Protein AF-T1PQR2-F1 (afdb_monomer)

Nearest PDB structures (foldseek):
  5lg4-assembly1_A  TM=5.960E-01  e=2.229E-02  Saccharomyces cerevisiae S288C
  5m4y-assembly1_A  TM=4.669E-01  e=4.339E-03  Saccharomyces cerevisiae S288C
  5m4y-assembly2_C  TM=4.817E-01  e=9.834E-03  Saccharomyces cerevisiae S288C
  1fio-assembly1_A  TM=4.722E-01  e=1.726E-02  Saccharomyces cerevisiae
  5m4y-assembly3_E  TM=4.826E-01  e=3.029E-02  Saccharomyces cerevisiae S288C

Organism: Musca domestica (NCBI:txid7370)

InterPro domains:
  IPR010989 SNARE [SSF47661] (7-175)

Foldseek 3Di:
DVVVVVVCVLCVLLVVLVVLLVLLLVLLVVLVVCLPPVNVLPSPVSNVVSLVSNVVSLVVSVVSLVVLVVVQDDPPDPDPSNVSSVVSSVVSVVSSVVSVVSSVVSVVVSVVSLLVVLCVLCVVLVVNDDSVNSVVCVVVVVSSVSVVVSVVVVVVVVVVVVVVVVVVVVVVVVD

Sequence (175 aa):
MQQNTHVDDILNPYGEIRTLLAQLAANLETMMRMVQPTAIKNADNEMEELRKQNIRLGNILMTKFQEFRANLPPENDYSLESRMKRTLFYGLHQNYIDIWRKNEQFLHNYETKLKQHLQLQSKIINCNATEEEIEELISNKTTSLFVGNILEETEKERKKLRDLIDRFSELKKLE

Secondary structure (DSSP, 8-state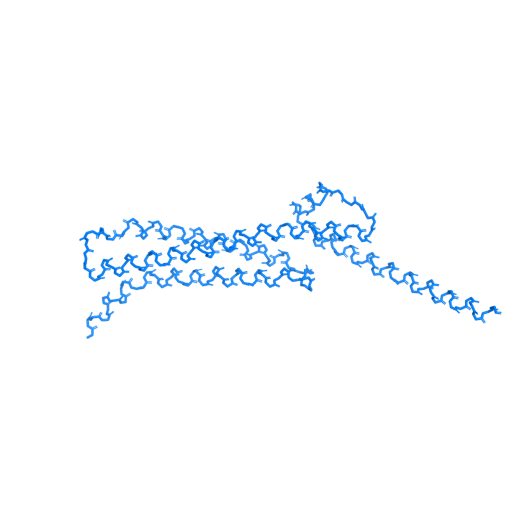):
-HHHHHHHHHHHHHHHHHHHHHHHHHHHHHHHHHTSTTSTTSHHHHHHHHHHHHHHHHHHHHHHHHHHHHTPPPTT---HHHHHHHHHHHHHHHHHHHHHHHHHHHHHHHHHHHHHHHHHHHHHTT----HHHHHHHHHTT-HHHHHHHHHHHHHHHHHHHHHHHHHHHHHHHH-

Structure (mmCIF, N/CA/C/O backbone):
data_AF-T1PQR2-F1
#
_entry.id   AF-T1PQR2-F1
#
loop_
_atom_site.group_PDB
_atom_site.id
_atom_site.type_symbol
_atom_site.label_atom_id
_atom_site.label_alt_id
_atom_site.label_comp_id
_atom_site.label_asym_id
_atom_site.label_entity_id
_atom_site.label_seq_id
_atom_site.pdbx_PDB_ins_code
_atom_site.Cartn_x
_atom_site.Cartn_y
_atom_site.Cartn_z
_atom_site.occupancy
_atom_site.B_iso_or_equiv
_atom_site.auth_seq_id
_atom_site.auth_comp_id
_atom_site.auth_asym_id
_atom_site.auth_atom_id
_atom_site.pdbx_PDB_model_num
ATOM 1 N N . MET A 1 1 ? 13.791 -19.076 -33.111 1.00 45.97 1 MET A N 1
ATOM 2 C CA . MET A 1 1 ? 14.058 -19.007 -31.655 1.00 45.97 1 MET A CA 1
ATOM 3 C C . MET A 1 1 ? 14.641 -17.663 -31.198 1.00 45.97 1 MET A C 1
ATOM 5 O O . MET A 1 1 ? 14.344 -17.287 -30.080 1.00 45.97 1 MET A O 1
ATOM 9 N N . GLN A 1 2 ? 15.370 -16.897 -32.028 1.00 47.53 2 GLN A N 1
ATOM 10 C CA . GLN A 1 2 ? 15.978 -15.605 -31.628 1.00 47.53 2 GLN A CA 1
ATOM 11 C C . GLN A 1 2 ? 14.999 -14.446 -31.322 1.00 47.53 2 GLN A C 1
ATOM 13 O O . GLN A 1 2 ? 15.357 -13.541 -30.580 1.00 47.53 2 GLN A O 1
ATOM 18 N N . GLN A 1 3 ? 13.771 -14.453 -31.858 1.00 52.84 3 GLN A N 1
ATOM 19 C CA . GLN A 1 3 ? 12.803 -13.362 -31.639 1.00 52.84 3 GLN A CA 1
ATOM 20 C C . GLN A 1 3 ? 12.160 -13.364 -30.240 1.00 52.84 3 GLN A C 1
ATOM 22 O O . GLN A 1 3 ? 11.844 -12.292 -29.735 1.00 52.84 3 GLN A O 1
ATOM 27 N N . ASN A 1 4 ? 11.994 -14.533 -29.605 1.00 57.94 4 ASN A N 1
ATOM 28 C CA . ASN A 1 4 ? 11.436 -14.608 -28.246 1.00 57.94 4 ASN A CA 1
ATOM 29 C C . ASN A 1 4 ? 12.403 -14.021 -27.215 1.00 57.94 4 ASN A C 1
ATOM 31 O O . ASN A 1 4 ? 11.983 -13.234 -26.378 1.00 57.94 4 ASN A O 1
ATOM 35 N N . THR A 1 5 ? 13.699 -14.321 -27.340 1.00 61.81 5 THR A N 1
ATOM 36 C CA . THR A 1 5 ? 14.730 -13.862 -26.399 1.00 61.81 5 THR A CA 1
ATOM 37 C C . THR A 1 5 ? 14.767 -12.332 -26.301 1.00 61.81 5 THR A C 1
ATOM 39 O O . THR A 1 5 ? 14.764 -11.789 -25.206 1.00 61.81 5 THR A O 1
ATOM 42 N N . HIS A 1 6 ? 14.658 -11.628 -27.434 1.00 78.81 6 HIS A N 1
ATOM 43 C CA . HIS A 1 6 ? 14.658 -10.160 -27.471 1.00 78.81 6 HIS A CA 1
ATOM 44 C C . HIS A 1 6 ? 13.410 -9.525 -26.833 1.00 78.81 6 HIS A C 1
ATOM 46 O O . HIS A 1 6 ? 13.471 -8.423 -26.293 1.00 78.81 6 HIS A O 1
ATOM 52 N N . VAL A 1 7 ? 12.248 -10.177 -26.923 1.00 84.94 7 VAL A N 1
ATOM 53 C CA . VAL A 1 7 ? 11.015 -9.670 -26.300 1.00 84.94 7 VAL A CA 1
ATOM 54 C C . VAL A 1 7 ? 11.035 -9.932 -24.798 1.00 84.94 7 VAL A C 1
ATOM 56 O O . VAL A 1 7 ? 10.691 -9.037 -24.029 1.00 84.94 7 VAL A O 1
ATOM 59 N N . ASP A 1 8 ? 11.485 -11.112 -24.376 1.00 88.00 8 ASP A N 1
ATOM 60 C CA . ASP A 1 8 ? 11.608 -11.463 -22.961 1.00 88.00 8 ASP A CA 1
ATOM 61 C C . ASP A 1 8 ? 12.581 -10.519 -22.238 1.00 88.00 8 ASP A C 1
ATOM 63 O O . ASP A 1 8 ? 12.265 -10.030 -21.155 1.00 88.00 8 ASP A O 1
ATOM 67 N N . ASP A 1 9 ? 13.695 -10.149 -22.874 1.00 88.06 9 ASP A N 1
ATOM 68 C CA . ASP A 1 9 ? 14.647 -9.168 -22.335 1.00 88.06 9 ASP A CA 1
ATOM 69 C C . ASP A 1 9 ? 14.012 -7.784 -22.115 1.00 88.06 9 ASP A C 1
ATOM 71 O O . ASP A 1 9 ? 14.315 -7.100 -21.134 1.00 88.06 9 ASP A O 1
ATOM 75 N N . ILE A 1 10 ? 13.077 -7.378 -22.985 1.00 88.19 10 ILE A N 1
ATOM 76 C CA . ILE A 1 10 ? 12.311 -6.136 -22.814 1.00 88.19 10 ILE A CA 1
ATOM 77 C C . ILE A 1 10 ? 11.302 -6.274 -21.671 1.00 88.19 10 ILE A C 1
ATOM 79 O O . ILE A 1 10 ? 11.097 -5.314 -20.934 1.00 88.19 10 ILE A O 1
ATOM 83 N N . LEU A 1 11 ? 10.641 -7.426 -21.527 1.00 90.94 11 LEU A N 1
ATOM 84 C CA . LEU A 1 11 ? 9.541 -7.620 -20.578 1.00 90.94 11 LEU A CA 1
ATOM 85 C C . LEU A 1 11 ? 10.006 -7.916 -19.148 1.00 90.94 11 LEU A C 1
ATOM 87 O O . LEU A 1 11 ? 9.356 -7.465 -18.201 1.00 90.94 11 LEU A O 1
ATOM 91 N N . ASN A 1 12 ? 11.111 -8.643 -18.983 1.00 90.94 12 ASN A N 1
ATOM 92 C CA . ASN A 1 12 ? 11.604 -9.128 -17.693 1.00 90.94 12 ASN A CA 1
ATOM 93 C C . ASN A 1 12 ? 11.733 -8.022 -16.626 1.00 90.94 12 ASN A C 1
ATOM 95 O O . ASN A 1 12 ? 11.197 -8.211 -15.529 1.00 90.94 12 ASN A O 1
ATOM 99 N N . PRO A 1 13 ? 12.317 -6.839 -16.916 1.00 89.69 13 PRO A N 1
ATOM 100 C CA . PRO A 1 13 ? 12.420 -5.760 -15.928 1.00 89.69 13 PRO A CA 1
ATOM 101 C C . PRO A 1 13 ? 11.055 -5.260 -15.423 1.00 89.69 13 PRO A C 1
ATOM 103 O O . PRO A 1 13 ? 10.907 -4.871 -14.265 1.00 89.69 13 PRO A O 1
ATOM 106 N N . TYR A 1 14 ? 10.026 -5.298 -16.273 1.00 93.56 14 TYR A N 1
ATOM 107 C CA . TYR A 1 14 ? 8.666 -4.884 -15.916 1.00 93.56 14 TYR A CA 1
ATOM 108 C C . TYR A 1 14 ? 7.891 -5.974 -15.163 1.00 93.56 14 TYR A C 1
ATOM 110 O O . TYR A 1 14 ? 6.886 -5.671 -14.515 1.00 93.56 14 TYR A O 1
ATOM 118 N N . GLY A 1 15 ? 8.340 -7.232 -15.230 1.00 93.94 15 GLY A N 1
ATOM 119 C CA . GLY A 1 15 ? 7.759 -8.348 -14.485 1.00 93.94 15 GLY A CA 1
ATOM 120 C C . GLY A 1 15 ? 7.844 -8.133 -12.975 1.00 93.94 15 GLY A C 1
ATOM 121 O O . GLY A 1 15 ? 6.846 -8.282 -12.273 1.00 93.94 15 GLY A O 1
ATOM 122 N N . GLU A 1 16 ? 8.997 -7.681 -12.481 1.00 92.31 16 GLU A N 1
ATOM 123 C CA . GLU A 1 16 ? 9.180 -7.371 -11.059 1.00 92.31 16 GLU A CA 1
ATOM 124 C C . GLU A 1 16 ? 8.254 -6.232 -10.601 1.00 92.31 16 GLU A C 1
ATOM 126 O O . GLU A 1 16 ? 7.587 -6.352 -9.574 1.00 92.31 16 GLU A O 1
ATOM 131 N N . ILE A 1 17 ? 8.136 -5.158 -11.396 1.00 94.94 17 ILE A N 1
ATOM 132 C CA . ILE A 1 17 ? 7.219 -4.038 -11.114 1.00 94.94 17 ILE A CA 1
ATOM 133 C C . ILE A 1 17 ? 5.774 -4.537 -11.009 1.00 94.94 17 ILE A C 1
ATOM 135 O O . ILE A 1 17 ? 5.053 -4.146 -10.093 1.00 94.94 17 ILE A O 1
ATOM 139 N N . ARG A 1 18 ? 5.344 -5.426 -11.913 1.00 95.81 18 ARG A N 1
ATOM 140 C CA . ARG A 1 18 ? 3.996 -6.017 -11.870 1.00 95.81 18 ARG A CA 1
ATOM 141 C C . ARG A 1 18 ? 3.756 -6.806 -10.587 1.00 95.81 18 ARG A C 1
ATOM 143 O O . ARG A 1 18 ? 2.698 -6.642 -9.986 1.00 95.81 18 ARG A O 1
ATOM 150 N N . THR A 1 19 ? 4.724 -7.608 -10.150 1.00 96.75 19 THR A N 1
ATOM 151 C CA . THR A 1 19 ? 4.627 -8.368 -8.894 1.00 96.75 19 THR A CA 1
ATOM 152 C C . THR A 1 19 ? 4.516 -7.441 -7.685 1.00 96.75 19 THR A C 1
ATOM 154 O O . THR A 1 19 ? 3.644 -7.637 -6.841 1.00 96.75 19 THR A O 1
ATOM 157 N N . LEU A 1 20 ? 5.337 -6.389 -7.627 1.00 96.44 20 LEU A N 1
ATOM 158 C CA . LEU A 1 20 ? 5.292 -5.399 -6.546 1.00 96.44 20 LEU A CA 1
ATOM 159 C C . LEU A 1 20 ? 3.956 -4.638 -6.516 1.00 96.44 20 LEU A C 1
ATOM 161 O O . LEU A 1 20 ? 3.388 -4.439 -5.444 1.00 96.44 20 LEU A O 1
ATOM 165 N N . LEU A 1 21 ? 3.421 -4.256 -7.682 1.00 97.31 21 LEU A N 1
ATOM 166 C CA . LEU A 1 21 ? 2.103 -3.618 -7.788 1.00 97.31 21 LEU A CA 1
ATOM 167 C C . LEU A 1 21 ? 0.972 -4.550 -7.349 1.00 97.31 21 LEU A C 1
ATOM 169 O O . LEU A 1 21 ? 0.063 -4.113 -6.646 1.00 97.31 21 LEU A O 1
ATOM 173 N N . ALA A 1 22 ? 1.036 -5.827 -7.729 1.00 97.44 22 ALA A N 1
ATOM 174 C CA . ALA A 1 22 ? 0.063 -6.825 -7.301 1.00 97.44 22 ALA A CA 1
ATOM 175 C C . ALA A 1 22 ? 0.091 -7.017 -5.777 1.00 97.44 22 ALA A C 1
ATOM 177 O O . ALA A 1 22 ? -0.965 -7.076 -5.151 1.00 97.44 22 ALA A O 1
ATOM 178 N N . GLN A 1 23 ? 1.280 -7.042 -5.169 1.00 97.50 23 GLN A N 1
ATOM 179 C CA . GLN A 1 23 ? 1.423 -7.143 -3.717 1.00 97.50 23 GLN A CA 1
ATOM 180 C C . GLN A 1 23 ? 0.876 -5.901 -2.997 1.00 97.50 23 GLN A C 1
ATOM 182 O O . GLN A 1 23 ? 0.129 -6.035 -2.030 1.00 97.50 23 GLN A O 1
ATOM 187 N N . LEU A 1 24 ? 1.180 -4.699 -3.502 1.00 96.38 24 LEU A N 1
ATOM 188 C CA . LEU A 1 24 ? 0.649 -3.437 -2.975 1.00 96.38 24 LEU A CA 1
ATOM 189 C C . LEU A 1 24 ? -0.892 -3.423 -2.998 1.00 96.38 24 LEU A C 1
ATOM 191 O O . LEU A 1 24 ? -1.532 -3.051 -2.012 1.00 96.38 24 LEU A O 1
ATOM 195 N N . ALA A 1 25 ? -1.486 -3.864 -4.112 1.00 96.88 25 ALA A N 1
ATOM 196 C CA . ALA A 1 25 ? -2.934 -3.962 -4.272 1.00 96.88 25 ALA A CA 1
ATOM 197 C C . ALA A 1 25 ? -3.557 -5.017 -3.341 1.00 96.88 25 ALA A C 1
ATOM 199 O O . ALA A 1 25 ? -4.547 -4.727 -2.674 1.00 96.88 25 ALA A O 1
ATOM 200 N N . ALA A 1 26 ? -2.960 -6.208 -3.235 1.00 96.94 26 ALA A N 1
ATOM 201 C CA . ALA A 1 26 ? -3.455 -7.282 -2.370 1.00 96.94 26 ALA A CA 1
ATOM 202 C C . ALA A 1 26 ? -3.422 -6.899 -0.880 1.00 96.94 26 ALA A C 1
ATOM 204 O O . ALA A 1 26 ? -4.363 -7.181 -0.129 1.00 96.94 26 ALA A O 1
ATOM 205 N N . ASN A 1 27 ? -2.363 -6.209 -0.451 1.00 95.19 27 ASN A N 1
ATOM 206 C CA . ASN A 1 27 ? -2.273 -5.647 0.891 1.00 95.19 27 ASN A CA 1
ATOM 207 C C . ASN A 1 27 ? -3.396 -4.635 1.135 1.00 95.19 27 ASN A C 1
ATOM 209 O O . ASN A 1 27 ? -4.088 -4.721 2.147 1.00 95.19 27 ASN A O 1
ATOM 213 N N . LEU A 1 28 ? -3.631 -3.720 0.187 1.00 94.56 28 LEU A N 1
ATOM 214 C CA . LEU A 1 28 ? -4.713 -2.741 0.281 1.00 94.56 28 LEU A CA 1
ATOM 215 C C . LEU A 1 28 ? -6.094 -3.412 0.384 1.00 94.56 28 LEU A C 1
ATOM 217 O O . LEU A 1 28 ? -6.889 -3.043 1.244 1.00 94.56 28 LEU A O 1
ATOM 221 N N . GLU A 1 29 ? -6.382 -4.424 -0.432 1.00 93.00 29 GLU A N 1
ATOM 222 C CA . GLU A 1 29 ? -7.643 -5.177 -0.358 1.00 93.00 29 GLU A CA 1
ATOM 223 C C . GLU A 1 29 ? -7.826 -5.912 0.974 1.00 93.00 29 GLU A C 1
ATOM 225 O O . GLU A 1 29 ? -8.940 -6.026 1.491 1.00 93.00 29 GLU A O 1
ATOM 230 N N . THR A 1 30 ? -6.738 -6.430 1.543 1.00 90.75 30 THR A N 1
ATOM 231 C CA . THR A 1 30 ? -6.754 -7.062 2.867 1.00 90.75 30 THR A CA 1
ATOM 232 C C . THR A 1 30 ? -7.069 -6.025 3.935 1.00 90.75 30 THR A C 1
ATOM 234 O O . THR A 1 30 ? -8.008 -6.214 4.707 1.00 90.75 30 THR A O 1
ATOM 237 N N . MET A 1 31 ? -6.394 -4.875 3.889 1.00 87.56 31 MET A N 1
ATOM 238 C CA . MET A 1 31 ? -6.674 -3.757 4.780 1.00 87.56 31 MET A CA 1
ATOM 239 C C . MET A 1 31 ? -8.143 -3.303 4.690 1.00 87.56 31 MET A C 1
ATOM 241 O O . MET A 1 31 ? -8.810 -3.179 5.712 1.00 87.56 31 MET A O 1
ATOM 245 N N . MET A 1 32 ? -8.712 -3.155 3.489 1.00 86.81 32 MET A N 1
ATOM 246 C CA . MET A 1 32 ? -10.127 -2.779 3.324 1.00 86.81 32 MET A CA 1
ATOM 247 C C . MET A 1 32 ? -11.111 -3.757 3.986 1.00 86.81 32 MET A C 1
ATOM 249 O O . MET A 1 32 ? -12.161 -3.333 4.478 1.00 86.81 32 MET A O 1
ATOM 253 N N . ARG A 1 33 ? -10.789 -5.056 4.017 1.00 83.62 33 ARG A N 1
ATOM 254 C CA . ARG A 1 33 ? -11.628 -6.084 4.655 1.00 83.62 33 ARG A CA 1
ATOM 255 C C . ARG A 1 33 ? -11.573 -6.031 6.183 1.00 83.62 33 ARG A C 1
ATOM 257 O O . ARG A 1 33 ? -12.569 -6.355 6.824 1.00 83.62 33 ARG A O 1
ATOM 264 N N . MET A 1 34 ? -10.459 -5.583 6.760 1.00 75.50 34 MET A N 1
ATOM 265 C CA . MET A 1 34 ? -10.261 -5.515 8.215 1.00 75.50 34 MET A CA 1
ATOM 266 C C . MET A 1 34 ? -11.050 -4.385 8.893 1.00 75.50 34 MET A C 1
ATOM 268 O O . MET A 1 34 ? -11.365 -4.482 10.073 1.00 75.50 34 MET A O 1
ATOM 272 N N . VAL A 1 35 ? -11.437 -3.342 8.150 1.00 68.25 35 VAL A N 1
ATOM 273 C CA . VAL A 1 35 ? -12.198 -2.183 8.673 1.00 68.25 35 VAL A CA 1
ATOM 274 C C . VAL A 1 35 ? -13.702 -2.480 8.819 1.00 68.25 35 VAL A C 1
ATOM 276 O O . VAL A 1 35 ? -14.490 -1.606 9.181 1.00 68.25 35 VAL A O 1
ATOM 279 N N . GLN A 1 36 ? -14.149 -3.705 8.529 1.00 64.88 36 GLN A N 1
ATOM 280 C CA . GLN A 1 36 ? -15.547 -4.083 8.732 1.00 64.88 36 GLN A CA 1
ATOM 281 C C . GLN A 1 36 ? -15.873 -4.178 10.239 1.00 64.88 36 GLN A C 1
ATOM 283 O O . GLN A 1 36 ? -15.065 -4.721 10.996 1.00 64.88 36 GLN A O 1
ATOM 288 N N . PRO A 1 37 ? -17.054 -3.701 10.697 1.00 51.81 37 PRO A N 1
ATOM 289 C CA . PRO A 1 37 ? -17.391 -3.551 12.123 1.00 51.81 37 PRO A CA 1
ATOM 290 C C . PRO A 1 37 ? -17.207 -4.807 12.991 1.00 51.81 37 PRO A C 1
ATOM 292 O O . PRO A 1 37 ? -17.005 -4.714 14.197 1.00 51.81 37 PRO A O 1
ATOM 295 N N . THR A 1 38 ? -17.264 -5.993 12.388 1.00 50.25 38 THR A N 1
ATOM 296 C CA . THR A 1 38 ? -17.148 -7.294 13.056 1.00 50.25 38 THR A CA 1
ATOM 297 C C . THR A 1 38 ? -15.707 -7.751 13.330 1.00 50.25 38 THR A C 1
ATOM 299 O O . THR A 1 38 ? -15.533 -8.721 14.065 1.00 50.25 38 THR A O 1
ATOM 302 N N . ALA A 1 39 ? -14.679 -7.087 12.782 1.00 51.34 39 ALA A N 1
ATOM 303 C CA . ALA A 1 39 ? -13.285 -7.566 12.792 1.00 51.34 39 ALA A CA 1
ATOM 304 C C . ALA A 1 39 ? -12.310 -6.763 13.686 1.00 51.34 39 ALA A C 1
ATOM 306 O O . ALA A 1 39 ? -11.138 -7.116 13.796 1.00 51.34 39 ALA A O 1
ATOM 307 N N . ILE A 1 40 ? -12.777 -5.716 14.374 1.00 56.56 40 ILE A N 1
ATOM 308 C CA . ILE A 1 40 ? -11.912 -4.701 15.013 1.00 56.56 40 ILE A CA 1
ATOM 309 C C . ILE A 1 40 ? -11.127 -5.229 16.238 1.00 56.56 40 ILE A C 1
ATOM 311 O O . ILE A 1 40 ? -10.149 -4.620 16.653 1.00 56.56 40 ILE A O 1
ATOM 315 N N . LYS A 1 41 ? -11.470 -6.398 16.803 1.00 50.69 41 LYS A N 1
ATOM 316 C CA . LYS A 1 41 ? -10.870 -6.882 18.066 1.00 50.69 41 LYS A CA 1
ATOM 317 C C . LYS A 1 41 ? -9.368 -7.213 18.010 1.00 50.69 41 LYS A C 1
ATOM 319 O O . LYS A 1 41 ? -8.751 -7.212 19.065 1.00 50.69 41 LYS A O 1
ATOM 324 N N . ASN A 1 42 ? -8.789 -7.474 16.831 1.00 51.62 42 ASN A N 1
ATOM 325 C CA . ASN A 1 42 ? -7.360 -7.812 16.657 1.00 51.62 42 ASN A CA 1
ATOM 326 C C . ASN A 1 42 ? -6.715 -7.151 15.417 1.00 51.62 42 ASN A C 1
ATOM 328 O O . ASN A 1 42 ? -5.609 -7.518 15.024 1.00 51.62 42 ASN A O 1
ATOM 332 N N . ALA A 1 43 ? -7.406 -6.201 14.780 1.00 58.44 43 ALA A N 1
ATOM 333 C CA . ALA A 1 43 ? -7.033 -5.686 13.463 1.00 58.44 43 ALA A CA 1
ATOM 334 C C . ALA A 1 43 ? -5.852 -4.697 13.482 1.00 58.44 43 ALA A C 1
ATOM 336 O O . ALA A 1 43 ? -5.167 -4.570 12.473 1.00 58.44 43 ALA A O 1
ATOM 337 N N . ASP A 1 44 ? -5.580 -4.025 14.605 1.00 65.12 44 ASP A N 1
ATOM 338 C CA . ASP A 1 44 ? -4.666 -2.872 14.632 1.00 65.12 44 ASP A CA 1
ATOM 339 C C . ASP A 1 44 ? -3.205 -3.226 14.315 1.00 65.12 44 ASP A C 1
ATOM 341 O O . ASP A 1 44 ? -2.545 -2.519 13.552 1.00 65.12 44 ASP A O 1
ATOM 345 N N . ASN A 1 45 ? -2.694 -4.341 14.851 1.00 70.06 45 ASN A N 1
ATOM 346 C CA . ASN A 1 45 ? -1.300 -4.739 14.628 1.00 70.06 45 ASN A CA 1
ATOM 347 C C . ASN A 1 45 ? -1.062 -5.207 13.187 1.00 70.06 45 ASN A C 1
ATOM 349 O O . ASN A 1 45 ? -0.081 -4.815 12.561 1.00 70.06 45 ASN A O 1
ATOM 353 N N . GLU A 1 46 ? -1.964 -6.022 12.642 1.00 80.06 46 GLU A N 1
ATOM 354 C CA . GLU A 1 46 ? -1.861 -6.509 11.263 1.00 80.06 46 GLU A CA 1
ATOM 355 C C . GLU A 1 46 ? -2.114 -5.379 10.245 1.00 80.06 46 GLU A C 1
ATOM 357 O O . GLU A 1 46 ? -1.403 -5.288 9.244 1.00 80.06 46 GLU A O 1
ATOM 362 N N . MET A 1 47 ? -3.037 -4.453 10.538 1.00 80.50 47 MET A N 1
ATOM 363 C CA . MET A 1 47 ? -3.270 -3.237 9.750 1.00 80.50 47 MET A CA 1
ATOM 364 C C . MET A 1 47 ? -2.005 -2.377 9.667 1.00 80.50 47 MET A C 1
ATOM 366 O O . MET A 1 47 ? -1.615 -1.943 8.581 1.00 80.50 47 MET A O 1
ATOM 370 N N . GLU A 1 48 ? -1.336 -2.154 10.799 1.00 80.38 48 GLU A N 1
ATOM 371 C CA . GLU A 1 48 ? -0.109 -1.360 10.855 1.00 80.38 48 GLU A CA 1
ATOM 372 C C . GLU A 1 48 ? 1.057 -2.035 10.116 1.00 80.38 48 GLU A C 1
ATOM 374 O O . GLU A 1 48 ? 1.827 -1.359 9.428 1.00 80.38 48 GLU A O 1
ATOM 379 N N . GLU A 1 49 ? 1.182 -3.362 10.193 1.00 88.25 49 GLU A N 1
ATOM 380 C CA . GLU A 1 49 ? 2.202 -4.092 9.436 1.00 88.25 49 GLU A CA 1
ATOM 381 C C . GLU A 1 49 ? 1.951 -4.042 7.923 1.00 88.25 49 GLU A C 1
ATOM 383 O O . GLU A 1 49 ? 2.871 -3.728 7.162 1.00 88.25 49 GLU A O 1
ATOM 388 N N . LEU A 1 50 ? 0.709 -4.249 7.470 1.00 91.31 50 LEU A N 1
ATOM 389 C CA . LEU A 1 50 ? 0.347 -4.107 6.053 1.00 91.31 50 LEU A CA 1
ATOM 390 C C . LEU A 1 50 ? 0.585 -2.677 5.546 1.00 91.31 50 LEU A C 1
ATOM 392 O O . LEU A 1 50 ? 1.096 -2.488 4.438 1.00 91.31 50 LEU A O 1
ATOM 396 N N . ARG A 1 51 ? 0.305 -1.661 6.372 1.00 88.19 51 ARG A N 1
ATOM 397 C CA . ARG A 1 51 ? 0.592 -0.257 6.052 1.00 88.19 51 ARG A CA 1
ATOM 398 C C . ARG A 1 51 ? 2.087 -0.015 5.853 1.00 88.19 51 ARG A C 1
ATOM 400 O O . ARG A 1 51 ? 2.485 0.554 4.835 1.00 88.19 51 ARG A O 1
ATOM 407 N N . LYS A 1 52 ? 2.933 -0.463 6.789 1.00 90.62 52 LYS A N 1
ATOM 408 C CA . LYS A 1 52 ? 4.400 -0.343 6.674 1.00 90.62 52 LYS A CA 1
ATOM 409 C C . LYS A 1 52 ? 4.928 -1.058 5.433 1.00 90.62 52 LYS A C 1
ATOM 411 O O . LYS A 1 52 ? 5.794 -0.521 4.738 1.00 90.62 52 LYS A O 1
ATOM 416 N N . GLN A 1 53 ? 4.400 -2.245 5.135 1.00 95.44 53 GLN A N 1
ATOM 417 C CA . GLN A 1 53 ? 4.742 -2.975 3.917 1.00 95.44 53 GLN A CA 1
ATOM 418 C C . GLN A 1 53 ? 4.376 -2.172 2.666 1.00 95.44 53 GLN A C 1
ATOM 420 O O . GLN A 1 53 ? 5.223 -2.028 1.787 1.00 95.44 53 GLN A O 1
ATOM 425 N N . ASN A 1 54 ? 3.180 -1.579 2.604 1.00 95.88 54 ASN A N 1
ATOM 426 C CA . ASN A 1 54 ? 2.770 -0.746 1.471 1.00 95.88 54 ASN A CA 1
ATOM 427 C C . ASN A 1 54 ? 3.656 0.489 1.290 1.00 95.88 54 ASN A C 1
ATOM 429 O O . ASN A 1 54 ? 4.041 0.787 0.163 1.00 95.88 54 ASN A O 1
ATOM 433 N N . ILE A 1 55 ? 4.062 1.154 2.375 1.00 93.44 55 ILE A N 1
ATOM 434 C CA . ILE A 1 55 ? 5.020 2.271 2.311 1.00 93.44 55 ILE A CA 1
ATOM 435 C C . ILE A 1 55 ? 6.358 1.806 1.729 1.00 93.44 55 ILE A C 1
ATOM 437 O O . ILE A 1 55 ? 6.907 2.441 0.827 1.00 93.44 55 ILE A O 1
ATOM 441 N N . ARG A 1 56 ? 6.879 0.668 2.202 1.00 96.25 56 ARG A N 1
ATOM 442 C CA . ARG A 1 56 ? 8.133 0.106 1.691 1.00 96.25 56 ARG A CA 1
ATOM 443 C C . ARG A 1 56 ? 8.031 -0.254 0.206 1.00 96.25 56 ARG A C 1
ATOM 445 O O . ARG A 1 56 ? 8.936 0.086 -0.552 1.00 96.25 56 ARG A O 1
ATOM 452 N N . LEU A 1 57 ? 6.948 -0.914 -0.207 1.00 96.75 57 LEU A N 1
ATOM 453 C CA . LEU A 1 57 ? 6.692 -1.268 -1.606 1.00 96.75 57 LEU A CA 1
ATOM 454 C C . LEU A 1 57 ? 6.568 -0.019 -2.486 1.00 96.75 57 LEU A C 1
ATOM 456 O O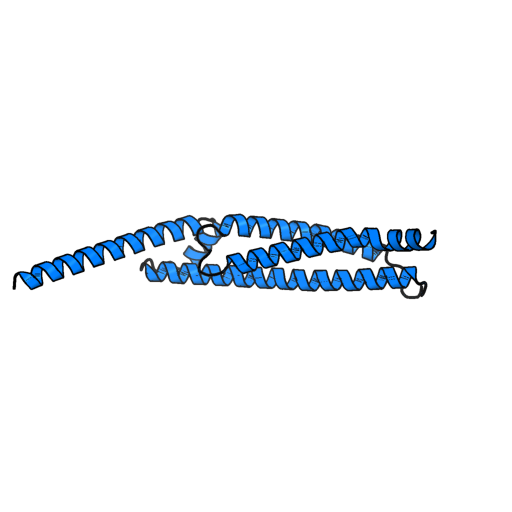 . LEU A 1 57 ? 7.172 0.023 -3.555 1.00 96.75 57 LEU A O 1
ATOM 460 N N . GLY A 1 58 ? 5.853 1.009 -2.021 1.00 95.00 58 GLY A N 1
ATOM 461 C CA . GLY A 1 58 ? 5.721 2.294 -2.709 1.00 95.00 58 GLY A CA 1
ATOM 462 C C . GLY A 1 58 ? 7.070 2.975 -2.941 1.00 95.00 58 GLY A C 1
ATOM 463 O O . GLY A 1 58 ? 7.364 3.387 -4.059 1.00 95.00 58 GLY A O 1
ATOM 464 N N . ASN A 1 59 ? 7.942 2.999 -1.929 1.00 94.81 59 ASN A N 1
ATOM 465 C CA . ASN A 1 59 ? 9.292 3.555 -2.063 1.00 94.81 59 ASN A CA 1
ATOM 466 C C . ASN A 1 59 ? 10.144 2.780 -3.082 1.00 94.81 59 ASN A C 1
ATOM 468 O O . ASN A 1 59 ? 10.790 3.393 -3.929 1.00 94.81 59 ASN A O 1
ATOM 472 N N . ILE A 1 60 ? 10.107 1.442 -3.045 1.00 96.06 60 ILE A N 1
ATOM 473 C CA . ILE A 1 60 ? 10.817 0.598 -4.022 1.00 96.06 60 ILE A CA 1
ATOM 474 C C . ILE A 1 60 ? 10.299 0.865 -5.442 1.00 96.06 60 ILE A C 1
ATOM 476 O O . ILE A 1 60 ? 11.092 1.041 -6.368 1.00 96.06 60 ILE A O 1
ATOM 480 N N . LEU A 1 61 ? 8.975 0.917 -5.618 1.00 96.50 61 LEU A N 1
ATOM 481 C CA . LEU A 1 61 ? 8.338 1.218 -6.901 1.00 96.50 61 LEU A CA 1
ATOM 482 C C . LEU A 1 61 ? 8.741 2.604 -7.410 1.00 96.50 61 LEU A C 1
ATOM 484 O O . LEU A 1 61 ? 9.092 2.735 -8.579 1.00 96.50 61 LEU A O 1
ATOM 488 N N . MET A 1 62 ? 8.758 3.615 -6.541 1.00 94.62 62 MET A N 1
ATOM 489 C CA . MET A 1 62 ? 9.168 4.976 -6.886 1.00 94.62 62 MET A CA 1
ATOM 490 C C . MET A 1 62 ? 10.606 5.018 -7.415 1.00 94.62 62 MET A C 1
ATOM 492 O O . MET A 1 62 ? 10.844 5.591 -8.479 1.00 94.62 62 MET A O 1
ATOM 496 N N . THR A 1 63 ? 11.550 4.362 -6.733 1.00 95.81 63 THR A N 1
ATOM 497 C CA . THR A 1 63 ? 12.942 4.258 -7.200 1.00 95.81 63 THR A CA 1
ATOM 498 C C . THR A 1 63 ? 13.025 3.557 -8.557 1.00 95.81 63 THR A C 1
ATOM 500 O O . THR A 1 63 ? 13.624 4.100 -9.485 1.00 95.81 63 THR A O 1
ATOM 503 N N . LYS A 1 64 ? 12.346 2.415 -8.734 1.00 95.25 64 LYS A N 1
ATOM 504 C CA . LYS A 1 64 ? 12.332 1.695 -10.021 1.00 95.25 64 LYS A CA 1
ATOM 505 C C . LYS A 1 64 ? 11.734 2.530 -11.155 1.00 95.25 64 LYS A C 1
ATOM 507 O O . LYS A 1 64 ? 12.269 2.544 -12.260 1.00 95.25 64 LYS A O 1
ATOM 512 N N . PHE A 1 65 ? 10.648 3.262 -10.908 1.00 96.31 65 PHE A N 1
ATOM 513 C CA . PHE A 1 65 ? 10.067 4.140 -11.925 1.00 96.31 65 PHE A CA 1
ATOM 514 C C . PHE A 1 65 ? 10.985 5.315 -12.274 1.00 96.31 65 PHE A C 1
ATOM 516 O O . PHE A 1 65 ? 11.034 5.705 -13.440 1.00 96.31 65 PHE A O 1
ATOM 523 N N . GLN A 1 66 ? 11.743 5.858 -11.319 1.00 95.25 66 GLN A N 1
ATOM 524 C CA . GLN A 1 66 ? 12.759 6.874 -11.610 1.00 95.25 66 GLN A CA 1
ATOM 525 C C . GLN A 1 66 ? 13.874 6.315 -12.501 1.00 95.25 66 GLN A C 1
ATOM 527 O O . GLN A 1 66 ? 14.212 6.937 -13.509 1.00 95.25 66 GLN A O 1
ATOM 532 N N . GLU A 1 67 ? 14.384 5.123 -12.188 1.00 94.56 67 GLU A N 1
ATOM 533 C CA . GLU A 1 67 ? 15.391 4.430 -13.003 1.00 94.56 67 GLU A CA 1
ATOM 534 C C . GLU A 1 67 ? 14.876 4.143 -14.418 1.00 94.56 67 GLU A C 1
ATOM 536 O O . GLU A 1 67 ? 15.566 4.400 -15.404 1.00 94.56 67 GLU A O 1
ATOM 541 N N . PHE A 1 68 ? 13.640 3.660 -14.547 1.00 93.75 68 PHE A N 1
ATOM 542 C CA . PHE A 1 68 ? 13.056 3.346 -15.850 1.00 93.75 68 PHE A CA 1
ATOM 543 C C . PHE A 1 68 ? 12.835 4.612 -16.665 1.00 93.75 68 PHE A C 1
ATOM 545 O O . PHE A 1 68 ? 13.131 4.623 -17.855 1.00 93.75 68 PHE A O 1
ATOM 552 N N . ARG A 1 69 ? 12.371 5.691 -16.023 1.00 93.94 69 ARG A N 1
ATOM 553 C CA . ARG A 1 69 ? 12.178 6.989 -16.669 1.00 93.94 69 ARG A CA 1
ATOM 554 C C . ARG A 1 69 ? 13.492 7.565 -17.188 1.00 93.94 69 ARG A C 1
ATOM 556 O O . ARG A 1 69 ? 13.502 8.113 -18.284 1.00 93.94 69 ARG A O 1
ATOM 563 N N . ALA A 1 70 ? 14.579 7.438 -16.427 1.00 94.25 70 ALA A N 1
ATOM 564 C CA . ALA A 1 70 ? 15.903 7.900 -16.845 1.00 94.25 70 ALA A CA 1
ATOM 565 C C . ALA A 1 70 ? 16.437 7.127 -18.063 1.00 94.25 70 ALA A C 1
ATOM 567 O O . ALA A 1 70 ? 17.147 7.695 -18.887 1.00 94.25 70 ALA A O 1
ATOM 568 N N . ASN A 1 71 ? 16.052 5.856 -18.197 1.00 92.62 71 ASN A N 1
ATOM 569 C CA . ASN A 1 71 ? 16.457 4.972 -19.290 1.00 92.62 71 ASN A CA 1
ATOM 570 C C . ASN A 1 71 ? 15.396 4.845 -20.401 1.00 92.62 71 ASN A C 1
ATOM 572 O O . ASN A 1 71 ? 15.470 3.931 -21.229 1.00 92.62 71 ASN A O 1
ATOM 576 N N . LEU A 1 72 ? 14.386 5.725 -20.427 1.00 94.00 72 LEU A N 1
ATOM 577 C CA . LEU A 1 72 ? 13.360 5.691 -21.464 1.00 94.00 72 LEU A CA 1
ATOM 578 C C . LEU A 1 72 ? 13.944 6.105 -22.822 1.00 94.00 72 LEU A C 1
ATOM 580 O O . LEU A 1 72 ? 14.607 7.139 -22.918 1.00 94.00 72 LEU A O 1
ATOM 584 N N . PRO A 1 73 ? 13.638 5.360 -23.896 1.00 94.06 73 PRO A N 1
ATOM 585 C CA . PRO A 1 73 ? 14.038 5.748 -25.239 1.00 94.06 73 PRO A CA 1
ATOM 586 C C . PRO A 1 73 ? 13.392 7.072 -25.671 1.00 94.06 73 PRO A C 1
ATOM 588 O O . PRO A 1 73 ? 12.224 7.317 -25.335 1.00 94.06 73 PRO A O 1
ATOM 591 N N . PRO A 1 74 ? 14.100 7.896 -26.463 1.00 93.12 74 PRO A N 1
ATOM 592 C CA . PRO A 1 74 ? 13.623 9.214 -26.866 1.00 93.12 74 PRO A CA 1
ATOM 593 C C . PRO A 1 74 ? 12.326 9.113 -27.677 1.00 93.12 74 PRO A C 1
ATOM 595 O O . PRO A 1 74 ? 12.098 8.144 -28.401 1.00 93.12 74 PRO A O 1
ATOM 598 N N . GLU A 1 75 ? 11.449 10.112 -27.556 1.00 90.25 75 GLU A N 1
ATOM 599 C CA . GLU A 1 75 ? 10.095 10.063 -28.135 1.00 90.25 75 GLU A CA 1
ATOM 600 C C . GLU A 1 75 ? 10.080 9.936 -29.663 1.00 90.25 75 GLU A C 1
ATOM 602 O O . GLU A 1 75 ? 9.164 9.337 -30.224 1.00 90.25 75 GLU A O 1
ATOM 607 N N . ASN A 1 76 ? 11.114 10.449 -30.328 1.00 94.31 76 ASN A N 1
ATOM 608 C CA . ASN A 1 76 ? 11.277 10.381 -31.777 1.00 94.31 76 ASN A CA 1
ATOM 609 C C . ASN A 1 76 ? 11.835 9.037 -32.283 1.00 94.31 76 ASN A C 1
ATOM 611 O O . ASN A 1 76 ? 11.920 8.843 -33.495 1.00 94.31 76 ASN A O 1
ATOM 615 N N . ASP A 1 77 ? 12.200 8.109 -31.395 1.00 94.69 77 ASP A N 1
ATOM 616 C CA . ASP A 1 77 ? 12.556 6.745 -31.777 1.00 94.69 77 ASP A CA 1
ATOM 617 C C . ASP A 1 77 ? 11.295 5.877 -31.866 1.00 94.69 77 ASP A C 1
ATOM 619 O O . ASP A 1 77 ? 10.708 5.480 -30.854 1.00 94.69 77 ASP A O 1
ATOM 623 N N . TYR A 1 78 ? 10.885 5.572 -33.096 1.00 93.88 78 TYR A N 1
ATOM 624 C CA . TYR A 1 78 ? 9.689 4.790 -33.413 1.00 93.88 78 TYR A CA 1
ATOM 625 C C . TYR A 1 78 ? 9.948 3.287 -33.577 1.00 93.88 78 TYR A C 1
ATOM 627 O O . TYR A 1 78 ? 9.050 2.567 -34.029 1.00 93.88 78 TYR A O 1
ATOM 635 N N . SER A 1 79 ? 11.137 2.798 -33.209 1.00 94.12 79 SER A N 1
ATOM 636 C CA . SER A 1 79 ? 11.416 1.363 -33.184 1.00 94.12 79 SER A CA 1
ATOM 637 C C . SER A 1 79 ? 10.418 0.620 -32.288 1.00 94.12 79 SER A C 1
ATOM 639 O O . SER A 1 79 ? 9.843 1.170 -31.340 1.00 94.12 79 SER A O 1
ATOM 641 N N . LEU A 1 80 ? 10.174 -0.652 -32.615 1.00 91.00 80 LEU A N 1
ATOM 642 C CA . LEU A 1 80 ? 9.231 -1.487 -31.873 1.00 91.00 80 LEU A CA 1
ATOM 643 C C . LEU A 1 80 ? 9.603 -1.553 -30.387 1.00 91.00 80 LEU A C 1
ATOM 645 O O . LEU A 1 80 ? 8.743 -1.345 -29.534 1.00 91.00 80 LEU A O 1
ATOM 649 N N . GLU A 1 81 ? 10.881 -1.774 -30.091 1.00 92.00 81 GLU A N 1
ATOM 650 C CA . GLU A 1 81 ? 11.405 -1.817 -28.728 1.00 92.00 81 GLU A CA 1
ATOM 651 C C . GLU A 1 81 ? 11.140 -0.511 -27.973 1.00 92.00 81 GLU A C 1
ATOM 653 O O . GLU A 1 81 ? 10.599 -0.536 -26.865 1.00 92.00 81 GLU A O 1
ATOM 658 N N . SER A 1 82 ? 11.450 0.632 -28.586 1.00 94.38 82 SER A N 1
ATOM 659 C CA . SER A 1 82 ? 11.278 1.935 -27.948 1.00 94.38 82 SER A CA 1
ATOM 660 C C . SER A 1 82 ? 9.819 2.258 -27.656 1.00 94.38 82 SER A C 1
ATOM 662 O O . SER A 1 82 ? 9.480 2.748 -26.573 1.00 94.38 82 SER A O 1
ATOM 664 N N . ARG A 1 83 ? 8.920 1.888 -28.572 1.00 94.56 83 ARG A N 1
ATOM 665 C CA . ARG A 1 83 ? 7.474 1.982 -28.348 1.00 94.56 83 ARG A CA 1
ATOM 666 C C . ARG A 1 83 ? 7.016 1.055 -27.224 1.00 94.56 83 ARG A C 1
ATOM 668 O O . ARG A 1 83 ? 6.284 1.507 -26.350 1.00 94.56 83 ARG A O 1
ATOM 675 N N . MET A 1 84 ? 7.467 -0.201 -27.211 1.00 94.31 84 MET A N 1
ATOM 676 C CA . MET A 1 84 ? 7.122 -1.166 -26.162 1.00 94.31 84 MET A CA 1
ATOM 677 C C . MET A 1 84 ? 7.561 -0.677 -24.781 1.00 94.31 84 MET A C 1
ATOM 679 O O . MET A 1 84 ? 6.735 -0.636 -23.871 1.00 94.31 84 MET A O 1
ATOM 683 N N . LYS A 1 85 ? 8.817 -0.239 -24.630 1.00 94.69 85 LYS A N 1
ATOM 684 C CA . LYS A 1 85 ? 9.355 0.284 -23.363 1.00 94.69 85 LYS A CA 1
ATOM 685 C C . LYS A 1 85 ? 8.548 1.475 -22.842 1.00 94.69 85 LYS A C 1
ATOM 687 O O . LYS A 1 85 ? 8.176 1.491 -21.667 1.00 94.69 85 LYS A O 1
ATOM 692 N N . ARG A 1 86 ? 8.208 2.436 -23.713 1.00 95.81 86 ARG A N 1
ATOM 693 C CA . ARG A 1 86 ? 7.355 3.5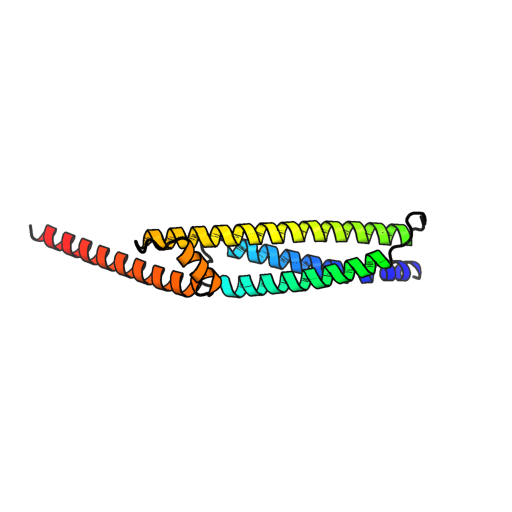82 -23.347 1.00 95.81 86 ARG A CA 1
ATOM 694 C C . ARG A 1 86 ? 5.955 3.139 -22.933 1.00 95.81 86 ARG A C 1
ATOM 696 O O . ARG A 1 86 ? 5.491 3.525 -21.865 1.00 95.81 86 ARG A O 1
ATOM 703 N N . THR A 1 87 ? 5.289 2.308 -23.735 1.00 95.50 87 THR A N 1
ATOM 704 C CA . THR A 1 87 ? 3.932 1.829 -23.427 1.00 95.50 87 THR A CA 1
ATOM 705 C C . THR A 1 87 ? 3.887 1.063 -22.104 1.00 95.50 87 THR A C 1
ATOM 707 O O . THR A 1 87 ? 3.004 1.316 -21.286 1.00 95.50 87 THR A O 1
ATOM 710 N N . LEU A 1 88 ? 4.850 0.168 -21.863 1.00 95.50 88 LEU A N 1
ATOM 711 C CA . LEU A 1 88 ? 4.954 -0.583 -20.611 1.00 95.50 88 LEU A CA 1
ATOM 712 C C . LEU A 1 88 ? 5.193 0.344 -19.419 1.00 95.50 88 LEU A C 1
ATOM 714 O O . LEU A 1 88 ? 4.505 0.215 -18.406 1.00 95.50 88 LEU A O 1
ATOM 718 N N . PHE A 1 89 ? 6.118 1.299 -19.551 1.00 96.56 89 PHE A N 1
ATOM 719 C CA . PHE A 1 89 ? 6.402 2.276 -18.506 1.00 96.56 89 PHE A CA 1
ATOM 720 C C . PHE A 1 89 ? 5.165 3.100 -18.147 1.00 96.56 89 PHE A C 1
ATOM 722 O O . PHE A 1 89 ? 4.747 3.081 -16.992 1.00 96.56 89 PHE A O 1
ATOM 729 N N . TYR A 1 90 ? 4.552 3.788 -19.116 1.00 96.94 90 TYR A N 1
ATOM 730 C CA . TYR A 1 90 ? 3.419 4.673 -18.835 1.00 96.94 90 TYR A CA 1
ATOM 731 C C . TYR A 1 90 ? 2.209 3.899 -18.310 1.00 96.94 90 TYR A C 1
ATOM 733 O O . TYR A 1 90 ? 1.557 4.360 -17.376 1.00 96.94 90 TYR A O 1
ATOM 741 N N . GLY A 1 91 ? 1.944 2.702 -18.845 1.00 97.25 91 GLY A N 1
ATOM 742 C CA . GLY A 1 91 ? 0.858 1.851 -18.362 1.00 97.25 91 GLY A CA 1
ATOM 743 C C . GLY A 1 91 ? 1.050 1.417 -16.907 1.00 97.25 91 GLY A C 1
ATOM 744 O O . GLY A 1 91 ? 0.133 1.534 -16.096 1.00 97.25 91 GLY A O 1
ATOM 745 N N . LEU A 1 92 ? 2.250 0.953 -16.545 1.00 97.06 92 LEU A N 1
ATOM 746 C CA . LEU A 1 92 ? 2.537 0.511 -15.176 1.00 97.06 92 LEU A CA 1
ATOM 747 C C . LEU A 1 92 ? 2.651 1.677 -14.194 1.00 97.06 92 LEU A C 1
ATOM 749 O O . LEU A 1 92 ? 2.196 1.556 -13.060 1.00 97.06 92 LEU A O 1
ATOM 753 N N . HIS A 1 93 ? 3.209 2.805 -14.626 1.00 97.38 93 HIS A N 1
ATOM 754 C CA . HIS A 1 93 ? 3.306 4.009 -13.808 1.00 97.38 93 HIS A CA 1
ATOM 755 C C . HIS A 1 93 ? 1.923 4.600 -13.511 1.00 97.38 93 HIS A C 1
ATOM 757 O O . HIS A 1 93 ? 1.654 4.997 -12.379 1.00 97.38 93 HIS A O 1
ATOM 763 N N . GLN A 1 94 ? 1.012 4.605 -14.489 1.00 97.62 94 GLN A N 1
ATOM 764 C CA . GLN A 1 94 ? -0.369 5.018 -14.246 1.00 97.62 94 GLN A CA 1
ATOM 765 C C . GLN A 1 94 ? -1.064 4.082 -13.250 1.00 97.62 94 GLN A C 1
ATOM 767 O O . GLN A 1 94 ? -1.668 4.555 -12.291 1.00 97.62 94 GLN A O 1
ATOM 772 N N . ASN A 1 95 ? -0.902 2.763 -13.410 1.00 97.25 95 ASN A N 1
ATOM 773 C CA . ASN A 1 95 ? -1.445 1.787 -12.463 1.00 97.25 95 ASN A CA 1
ATOM 774 C C . ASN A 1 95 ? -0.901 2.000 -11.036 1.00 97.25 95 ASN A C 1
ATOM 776 O O . ASN A 1 95 ? -1.654 1.959 -10.067 1.00 97.25 95 ASN A O 1
ATOM 780 N N . TYR A 1 96 ? 0.397 2.288 -10.902 1.00 97.06 96 TYR A N 1
ATOM 781 C CA . TYR A 1 96 ? 1.001 2.656 -9.622 1.00 97.06 96 TYR A CA 1
ATOM 782 C C . TYR A 1 96 ? 0.327 3.876 -8.992 1.00 97.06 96 TYR A C 1
ATOM 784 O O . TYR A 1 96 ? -0.081 3.804 -7.834 1.00 97.06 96 TYR A O 1
ATOM 792 N N . ILE A 1 97 ? 0.167 4.968 -9.749 1.00 96.81 97 ILE A N 1
ATOM 793 C CA . ILE A 1 97 ? -0.504 6.185 -9.268 1.00 96.81 97 ILE A CA 1
ATOM 794 C C . ILE A 1 97 ? -1.925 5.867 -8.795 1.00 96.81 97 ILE A C 1
ATOM 796 O O . ILE A 1 97 ? -2.342 6.348 -7.740 1.00 96.81 97 ILE A O 1
ATOM 800 N N . ASP A 1 98 ? -2.662 5.054 -9.549 1.00 96.94 98 ASP A N 1
ATOM 801 C CA . ASP A 1 98 ? -4.048 4.717 -9.233 1.00 96.94 98 ASP A CA 1
ATOM 802 C C . ASP A 1 98 ? -4.155 3.874 -7.955 1.00 96.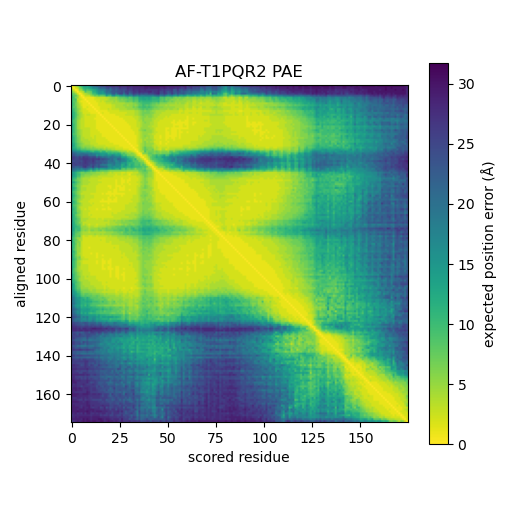94 98 ASP A C 1
ATOM 804 O O . ASP A 1 98 ? -4.987 4.167 -7.092 1.00 96.94 98 ASP A O 1
ATOM 808 N N . ILE A 1 99 ? -3.301 2.854 -7.793 1.00 96.38 99 ILE A N 1
ATOM 809 C CA . ILE A 1 99 ? -3.250 2.037 -6.570 1.00 96.38 99 ILE A CA 1
ATOM 810 C C . ILE A 1 99 ? -2.812 2.895 -5.380 1.00 96.38 99 ILE A C 1
ATOM 812 O O . ILE A 1 99 ? -3.439 2.838 -4.323 1.00 96.38 99 ILE A O 1
ATOM 816 N N . TRP A 1 100 ? -1.781 3.725 -5.550 1.00 95.19 100 TRP A N 1
ATOM 817 C CA . TRP A 1 100 ? -1.267 4.578 -4.481 1.00 95.19 100 TRP A CA 1
ATOM 818 C C . TRP A 1 100 ? -2.308 5.599 -4.018 1.00 95.19 100 TRP A C 1
ATOM 820 O O . TRP A 1 100 ? -2.547 5.746 -2.824 1.00 95.19 100 TRP A O 1
ATOM 830 N N . ARG A 1 101 ? -3.023 6.237 -4.952 1.00 95.94 101 ARG A N 1
ATOM 831 C CA . ARG A 1 101 ? -4.121 7.155 -4.623 1.00 95.94 101 ARG A CA 1
ATOM 832 C C . ARG A 1 101 ? -5.224 6.460 -3.824 1.00 95.94 101 ARG A C 1
ATOM 834 O O . ARG A 1 101 ? -5.716 7.032 -2.854 1.00 95.94 101 ARG A O 1
ATOM 841 N N . LYS A 1 102 ? -5.607 5.236 -4.207 1.00 95.25 102 LYS A N 1
ATOM 842 C CA . LYS A 1 102 ? -6.587 4.437 -3.451 1.00 95.25 102 LYS A CA 1
ATOM 843 C C . LYS A 1 102 ? -6.072 4.081 -2.057 1.00 95.25 102 LYS A C 1
ATOM 845 O O . LYS A 1 102 ? -6.855 4.104 -1.112 1.00 95.25 102 LYS A O 1
ATOM 850 N N . ASN A 1 103 ? -4.782 3.773 -1.928 1.00 92.25 103 ASN A N 1
ATOM 851 C CA . ASN A 1 103 ? -4.147 3.488 -0.644 1.00 92.25 103 ASN A CA 1
ATOM 852 C C . ASN A 1 103 ? -4.209 4.703 0.294 1.00 92.25 103 ASN A C 1
ATOM 854 O O . ASN A 1 103 ? -4.697 4.576 1.412 1.00 92.25 103 ASN A O 1
ATOM 858 N N . GLU A 1 104 ? -3.818 5.887 -0.180 1.00 91.19 104 GLU A N 1
ATOM 859 C CA . GLU A 1 104 ? -3.887 7.128 0.606 1.00 91.19 104 GLU A CA 1
ATOM 860 C C . GLU A 1 104 ? -5.326 7.482 1.004 1.00 91.19 104 GLU A C 1
ATOM 862 O O . GLU A 1 104 ? -5.606 7.787 2.164 1.00 91.19 104 GLU A O 1
ATOM 867 N N . GLN A 1 105 ? -6.271 7.370 0.065 1.00 91.56 105 GLN A N 1
ATOM 868 C CA . GLN A 1 105 ? -7.685 7.609 0.351 1.00 91.56 105 GLN A CA 1
ATOM 869 C C . GLN A 1 105 ? -8.228 6.632 1.404 1.00 91.56 105 GLN A C 1
ATOM 871 O O . GLN A 1 105 ? -9.004 7.023 2.278 1.00 91.56 105 GLN A O 1
ATOM 876 N N . PHE A 1 106 ? -7.836 5.359 1.331 1.00 88.69 106 PHE A N 1
ATOM 877 C CA . PHE A 1 106 ? -8.211 4.362 2.325 1.00 88.69 106 PHE A CA 1
ATOM 878 C C . PHE A 1 106 ? -7.664 4.714 3.713 1.00 88.69 106 PHE A C 1
ATOM 880 O O . PHE A 1 106 ? -8.437 4.697 4.668 1.00 88.69 106 PHE A O 1
ATOM 887 N N . LEU A 1 107 ? -6.380 5.071 3.825 1.00 83.00 107 LEU A N 1
ATOM 888 C CA . LEU A 1 107 ? -5.756 5.413 5.106 1.00 83.00 107 LEU A CA 1
ATOM 889 C C . LEU A 1 107 ? -6.421 6.630 5.761 1.00 83.00 107 LEU A C 1
ATOM 891 O O . LEU A 1 107 ? -6.758 6.577 6.942 1.00 83.00 107 LEU A O 1
ATOM 895 N N . HIS A 1 108 ? -6.711 7.675 4.983 1.00 81.56 108 HIS A N 1
ATOM 896 C CA . HIS A 1 108 ? -7.428 8.854 5.476 1.00 81.56 108 HIS A CA 1
ATOM 897 C C . HIS A 1 108 ? -8.832 8.511 6.010 1.00 81.56 108 HIS A C 1
ATOM 899 O O . HIS A 1 108 ? -9.251 8.953 7.085 1.00 81.56 108 HIS A O 1
ATOM 905 N N . ASN A 1 109 ? -9.564 7.668 5.276 1.00 81.50 109 ASN A N 1
ATOM 906 C CA . ASN A 1 109 ? -10.885 7.208 5.694 1.00 81.50 109 ASN A CA 1
ATOM 907 C C . ASN A 1 109 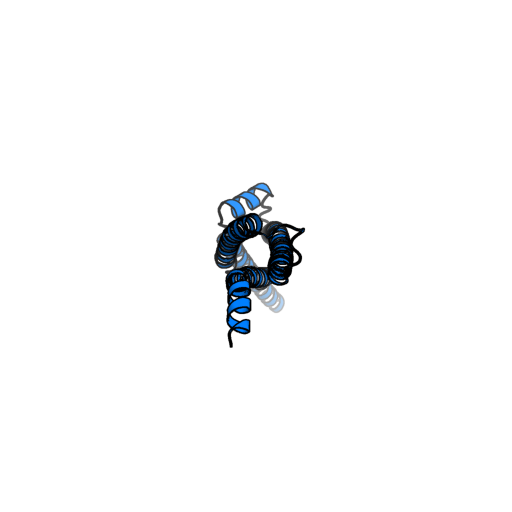? -10.821 6.293 6.923 1.00 81.50 109 ASN A C 1
ATOM 909 O O . ASN A 1 109 ? -11.723 6.336 7.760 1.00 81.50 109 ASN A O 1
ATOM 913 N N . TYR A 1 110 ? -9.792 5.448 7.022 1.00 76.44 110 TYR A N 1
ATOM 914 C CA . TYR A 1 110 ? -9.586 4.552 8.155 1.00 76.44 110 TYR A CA 1
ATOM 915 C C . TYR A 1 110 ? -9.374 5.337 9.445 1.00 76.44 110 TYR A C 1
ATOM 917 O O . TYR A 1 110 ? -10.072 5.085 10.423 1.00 76.44 110 TYR A O 1
ATOM 925 N N . GLU A 1 111 ? -8.493 6.338 9.421 1.00 70.81 111 GLU A N 1
ATOM 926 C CA . GLU A 1 111 ? -8.231 7.197 10.577 1.00 70.81 111 GLU A CA 1
ATOM 927 C C . GLU A 1 111 ? -9.509 7.902 11.051 1.00 70.81 111 GLU A C 1
ATOM 929 O O . GLU A 1 111 ? -9.850 7.869 12.234 1.00 70.81 111 GLU A O 1
ATOM 934 N N . THR A 1 112 ? -10.281 8.456 10.111 1.00 71.94 112 THR A N 1
ATOM 935 C CA . THR A 1 112 ? -11.549 9.132 10.416 1.00 71.94 112 THR A CA 1
ATOM 936 C C . THR A 1 112 ? -12.567 8.167 11.033 1.00 71.94 112 THR A C 1
ATOM 938 O O . THR A 1 112 ? -13.213 8.489 12.032 1.00 71.94 112 THR A O 1
ATOM 941 N N . LYS A 1 113 ? -12.708 6.960 10.470 1.00 70.94 113 LYS A N 1
ATOM 942 C CA . LYS A 1 113 ? -13.608 5.926 11.002 1.00 70.94 113 LYS A CA 1
ATOM 943 C C . LYS A 1 113 ? -13.171 5.434 12.376 1.00 70.94 113 LYS A C 1
ATOM 945 O O . LYS A 1 113 ? -14.030 5.199 13.221 1.00 70.94 113 LYS A O 1
ATOM 950 N N . LEU A 1 114 ? -11.868 5.295 12.609 1.00 70.50 114 LEU A N 1
ATOM 951 C CA . LEU A 1 114 ? -11.327 4.896 13.902 1.00 70.50 114 LEU A CA 1
ATOM 952 C C . LEU A 1 114 ? -11.658 5.947 14.970 1.00 70.50 114 LEU A C 1
ATOM 954 O O . LEU A 1 114 ? -12.212 5.587 16.008 1.00 70.50 114 LEU A O 1
ATOM 958 N N . LYS A 1 115 ? -11.443 7.240 14.681 1.00 67.94 115 LYS A N 1
ATOM 959 C CA . LYS A 1 115 ? -11.843 8.349 15.568 1.00 67.94 115 LYS A CA 1
ATOM 960 C C . LYS A 1 115 ? -13.341 8.308 15.890 1.00 67.94 115 LYS A C 1
ATOM 962 O O . LYS A 1 115 ? -13.718 8.308 17.060 1.00 67.94 115 LYS A O 1
ATOM 967 N N . GLN A 1 116 ? -14.199 8.190 14.873 1.00 68.50 116 GLN A N 1
ATOM 968 C CA . GLN A 1 116 ? -15.656 8.105 15.058 1.00 68.50 116 GLN A CA 1
ATOM 969 C C . GLN A 1 116 ? -16.081 6.885 15.883 1.00 68.50 116 GLN A C 1
ATOM 971 O O . GLN A 1 116 ? -16.972 6.982 16.727 1.00 68.50 116 GLN A O 1
ATOM 976 N N . HIS A 1 117 ? -15.453 5.732 15.648 1.00 69.12 117 HIS A N 1
ATOM 977 C CA . HIS A 1 117 ? -15.749 4.507 16.379 1.00 69.12 117 HIS A CA 1
ATOM 978 C C . HIS A 1 117 ? -15.380 4.638 17.860 1.00 69.12 117 HIS A C 1
ATOM 980 O O . HIS A 1 117 ? -16.191 4.290 18.715 1.00 69.12 117 HIS A O 1
ATOM 986 N N . LEU A 1 118 ? -14.214 5.209 18.170 1.00 65.25 118 LEU A N 1
ATOM 987 C CA . LEU A 1 118 ? -13.788 5.454 19.550 1.00 65.25 118 LEU A CA 1
ATOM 988 C C . LEU A 1 118 ? -14.671 6.484 20.256 1.00 65.25 118 LEU A C 1
ATOM 990 O O . LEU A 1 118 ? -15.064 6.262 21.400 1.00 65.25 118 LEU A O 1
ATOM 994 N N . GLN A 1 119 ? -15.065 7.555 19.562 1.00 65.19 119 GLN A N 1
ATOM 995 C CA . GLN A 1 119 ? -16.023 8.539 20.079 1.00 65.19 119 GLN A CA 1
ATOM 996 C C . GLN A 1 119 ? -17.373 7.892 20.403 1.00 65.19 119 GLN A C 1
ATOM 998 O O . GLN A 1 119 ? -17.950 8.146 21.461 1.00 65.19 119 GLN A O 1
ATOM 1003 N N . LEU A 1 120 ? -17.887 7.042 19.508 1.00 66.69 120 LEU A N 1
ATOM 1004 C CA . LEU A 1 120 ? -19.144 6.330 19.727 1.00 66.69 120 LEU A CA 1
ATOM 1005 C C . LEU A 1 120 ? -19.041 5.367 20.915 1.00 66.69 120 LEU A C 1
ATOM 1007 O O . LEU A 1 120 ? -19.929 5.357 21.764 1.00 66.69 120 LEU A O 1
ATOM 1011 N N . GLN A 1 121 ? -17.966 4.585 20.996 1.00 61.97 121 GLN A N 1
ATOM 1012 C CA . GLN A 1 121 ? -17.749 3.653 22.100 1.00 61.97 121 GLN A CA 1
ATOM 1013 C C . GLN A 1 121 ? -17.615 4.366 23.451 1.00 61.97 121 GLN A C 1
ATOM 1015 O O . GLN A 1 121 ? -18.242 3.947 24.420 1.00 61.97 121 GLN A O 1
ATOM 1020 N N . SER A 1 122 ? -16.891 5.485 23.504 1.00 63.28 122 SER A N 1
ATOM 1021 C CA . SER A 1 122 ? -16.782 6.315 24.708 1.00 63.28 122 SER A CA 1
ATOM 1022 C C . SER A 1 122 ? -18.144 6.858 25.171 1.00 63.28 122 SER A C 1
ATOM 1024 O O . SER A 1 122 ? -18.482 6.791 26.356 1.00 63.28 122 SER A O 1
ATOM 1026 N N . LYS A 1 123 ? -18.982 7.321 24.228 1.00 64.81 123 LYS A N 1
ATOM 1027 C CA . LYS A 1 123 ? -20.358 7.767 24.516 1.00 64.81 123 LYS A CA 1
ATOM 1028 C C . LYS A 1 123 ? -21.246 6.642 25.044 1.00 64.81 123 LYS A C 1
ATOM 1030 O O . LYS A 1 123 ? -22.036 6.882 25.950 1.00 64.81 123 LYS A O 1
ATOM 1035 N N . ILE A 1 124 ? -21.120 5.424 24.508 1.00 59.34 124 ILE A N 1
ATOM 1036 C CA . ILE A 1 124 ? -21.907 4.258 24.953 1.00 59.34 124 ILE A CA 1
ATOM 1037 C C . ILE A 1 124 ? -21.679 3.957 26.444 1.00 59.34 124 ILE A C 1
ATOM 1039 O O . ILE A 1 124 ? -22.592 3.467 27.105 1.00 59.34 124 ILE A O 1
ATOM 1043 N N . ILE A 1 125 ? -20.505 4.289 26.985 1.00 60.16 125 ILE A N 1
ATOM 1044 C CA . ILE A 1 125 ? -20.125 3.976 28.373 1.00 60.16 125 ILE A CA 1
ATOM 1045 C C . ILE A 1 125 ? -20.187 5.205 29.279 1.00 60.16 125 ILE A C 1
ATOM 104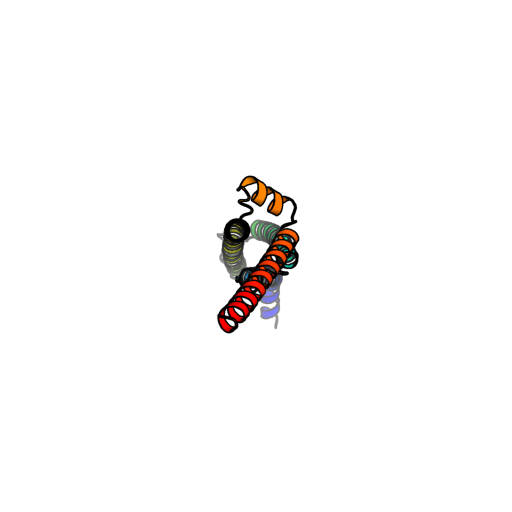7 O O . ILE A 1 125 ? -19.831 5.149 30.451 1.00 60.16 125 ILE A O 1
ATOM 1051 N N . ASN A 1 126 ? -20.715 6.325 28.779 1.00 55.47 126 ASN A N 1
ATOM 1052 C CA . ASN A 1 126 ? -20.838 7.559 29.555 1.00 55.47 126 ASN A CA 1
ATOM 1053 C C . ASN A 1 126 ? -19.484 8.123 30.041 1.00 55.47 126 ASN A C 1
ATOM 1055 O O . ASN A 1 126 ? -19.456 8.943 30.956 1.00 55.47 126 ASN A O 1
ATOM 1059 N N . CYS A 1 127 ? -18.364 7.732 29.417 1.00 59.12 127 CYS A N 1
ATOM 1060 C CA . CYS A 1 127 ? -17.045 8.282 29.736 1.00 59.12 127 CYS A CA 1
ATOM 1061 C C . CYS A 1 127 ? -16.836 9.687 29.149 1.00 59.12 127 CYS A C 1
ATOM 1063 O O . CYS A 1 127 ? -15.934 10.380 29.597 1.00 59.12 127 CYS A O 1
ATOM 1065 N N . ASN A 1 128 ? -17.668 10.121 28.187 1.00 60.84 128 ASN A N 1
ATOM 1066 C CA . ASN A 1 128 ? -17.610 11.444 27.541 1.00 60.84 128 ASN A CA 1
ATOM 1067 C C . ASN A 1 128 ? -16.188 11.879 27.143 1.00 60.84 128 ASN A C 1
ATOM 1069 O O . ASN A 1 128 ? -15.859 13.058 27.259 1.00 60.84 128 ASN A O 1
ATOM 1073 N N . ALA A 1 129 ? -15.365 10.934 26.671 1.00 62.41 129 ALA A N 1
ATOM 1074 C CA . ALA A 1 129 ? -13.989 11.239 26.293 1.00 62.41 129 ALA A CA 1
ATOM 1075 C C . ALA A 1 129 ? -13.964 12.339 25.227 1.00 62.41 129 ALA A C 1
ATOM 1077 O O . ALA A 1 129 ? -14.731 12.277 24.252 1.00 62.41 129 ALA A O 1
ATOM 1078 N N . THR A 1 130 ? -13.115 13.343 25.431 1.00 72.00 130 THR A N 1
ATOM 1079 C CA . THR A 1 130 ? -13.001 14.472 24.506 1.00 72.00 130 THR A CA 1
ATOM 1080 C C . THR A 1 130 ? -12.274 14.054 23.229 1.00 72.00 130 THR A C 1
ATOM 1082 O O . THR A 1 130 ? -11.714 12.960 23.121 1.00 72.00 130 THR A O 1
ATOM 1085 N N . GLU A 1 131 ? -12.317 14.913 22.212 1.00 67.69 131 GLU A N 1
ATOM 1086 C CA . GLU A 1 131 ? -11.609 14.651 20.959 1.00 67.69 131 GLU A CA 1
ATOM 1087 C C . GLU A 1 131 ? -10.095 14.545 21.190 1.00 67.69 131 GLU A C 1
ATOM 1089 O O . GLU A 1 131 ? -9.469 13.633 20.654 1.00 67.69 131 GLU A O 1
ATOM 1094 N N . GLU A 1 132 ? -9.538 15.380 22.074 1.00 70.50 132 GLU A N 1
ATOM 1095 C CA . GLU A 1 132 ? -8.117 15.358 22.434 1.00 70.50 132 GLU A CA 1
ATOM 1096 C C . GLU A 1 132 ? -7.699 14.040 23.105 1.00 70.50 132 GLU A C 1
ATOM 1098 O O . GLU A 1 132 ? -6.666 13.469 22.759 1.00 70.50 132 GLU A O 1
ATOM 1103 N N . GLU A 1 133 ? -8.516 13.509 24.019 1.00 67.38 133 GLU A N 1
ATOM 1104 C CA . GLU A 1 133 ? -8.232 12.238 24.700 1.00 67.38 133 GLU A CA 1
ATOM 1105 C C . GLU A 1 133 ? -8.248 11.055 23.719 1.00 67.38 133 GLU A C 1
ATOM 1107 O O . GLU A 1 133 ? -7.447 10.124 23.822 1.00 67.38 133 GLU A O 1
ATOM 1112 N N . ILE A 1 134 ? -9.132 11.092 22.719 1.00 66.88 134 ILE A N 1
ATOM 1113 C CA . ILE A 1 134 ? -9.209 10.057 21.682 1.00 66.88 134 ILE A CA 1
ATOM 1114 C C . ILE A 1 134 ? -8.013 10.140 20.731 1.00 66.88 134 ILE A C 1
ATOM 1116 O O . ILE A 1 134 ?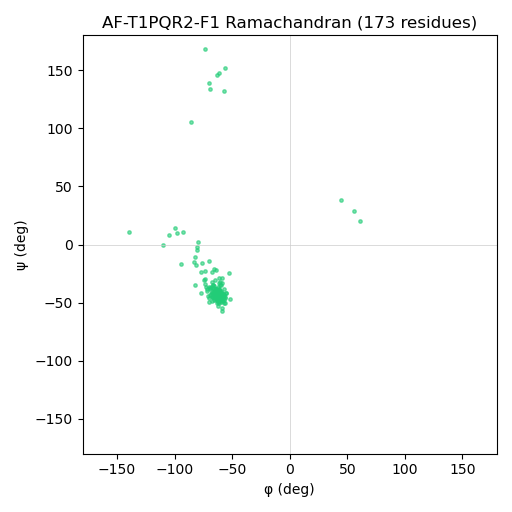 -7.475 9.101 20.337 1.00 66.88 134 ILE A O 1
ATOM 1120 N N . GLU A 1 135 ? -7.564 11.344 20.381 1.00 66.56 135 GLU A N 1
ATOM 1121 C CA . GLU A 1 135 ? -6.333 11.524 19.610 1.00 66.56 135 GLU A CA 1
ATOM 1122 C C . GLU A 1 135 ? -5.105 11.018 20.370 1.00 66.56 135 GLU A C 1
ATOM 1124 O O . GLU A 1 135 ? -4.253 10.346 19.781 1.00 66.56 135 GLU A O 1
ATOM 1129 N N . GLU A 1 136 ? -5.044 11.245 21.682 1.00 68.44 136 GLU A N 1
ATOM 1130 C CA . GLU A 1 136 ? -3.975 10.730 22.536 1.00 68.44 136 GLU A CA 1
ATOM 1131 C C . GLU A 1 136 ? -3.975 9.191 22.591 1.00 68.44 136 GLU A C 1
ATOM 1133 O O . GLU A 1 136 ? -2.918 8.568 22.456 1.00 68.44 136 GLU A O 1
ATOM 1138 N N . LEU A 1 137 ? -5.146 8.551 22.685 1.00 67.38 137 LEU A N 1
ATOM 1139 C CA . LEU A 1 137 ? -5.276 7.086 22.630 1.00 67.38 137 LEU A CA 1
ATOM 1140 C C . LEU A 1 137 ? -4.796 6.493 21.295 1.00 67.38 137 LEU A C 1
ATOM 1142 O O . LEU A 1 137 ? -4.162 5.432 21.283 1.00 67.38 137 LEU A O 1
ATOM 1146 N N . ILE A 1 138 ? -5.090 7.161 20.174 1.00 63.34 138 ILE A N 1
ATOM 1147 C CA . ILE A 1 138 ? -4.621 6.755 18.839 1.00 63.34 138 ILE A CA 1
ATOM 1148 C C . ILE A 1 138 ? -3.101 6.930 18.741 1.00 63.34 138 ILE A C 1
ATOM 1150 O O . ILE A 1 138 ? -2.400 6.000 18.337 1.00 63.34 138 ILE A O 1
ATOM 1154 N N . SER A 1 139 ? -2.583 8.091 19.153 1.00 67.06 139 SER A N 1
ATOM 1155 C CA . SER A 1 139 ? -1.149 8.405 19.141 1.00 67.06 139 SER A CA 1
ATOM 1156 C C . SER A 1 139 ? -0.340 7.403 19.972 1.00 67.06 139 SER A C 1
ATOM 1158 O O . SER A 1 139 ? 0.688 6.887 19.525 1.00 67.06 139 SER A O 1
ATOM 1160 N N . ASN A 1 140 ? -0.855 7.046 21.151 1.00 65.50 140 ASN A N 1
ATOM 1161 C CA . ASN A 1 140 ? -0.204 6.130 22.084 1.00 65.50 140 ASN A CA 1
ATOM 1162 C C . ASN A 1 140 ? -0.397 4.645 21.733 1.00 65.50 140 ASN A C 1
ATOM 1164 O O . ASN A 1 140 ? 0.159 3.785 22.417 1.00 65.50 140 ASN A O 1
ATOM 1168 N N . LYS A 1 141 ? -1.151 4.317 20.671 1.00 60.53 141 LYS A N 1
ATOM 1169 C CA . LYS A 1 141 ? -1.465 2.937 20.248 1.00 60.53 141 LYS A CA 1
ATOM 1170 C C . LYS A 1 141 ? -2.115 2.083 21.348 1.00 60.53 141 LYS A C 1
ATOM 1172 O O . LYS A 1 141 ? -1.965 0.863 21.364 1.00 60.53 141 LYS A O 1
ATOM 1177 N N . THR A 1 142 ? -2.849 2.704 22.269 1.00 61.47 142 THR A N 1
ATOM 1178 C CA . THR A 1 142 ? -3.542 2.029 23.386 1.00 61.47 142 THR A CA 1
ATOM 1179 C C . THR A 1 142 ? -5.023 1.778 23.098 1.00 61.47 142 THR A C 1
ATOM 1181 O O . THR A 1 142 ? -5.779 1.344 23.968 1.00 61.47 142 THR A O 1
ATOM 1184 N N . THR A 1 143 ? -5.440 1.994 21.852 1.00 60.72 143 THR A N 1
ATOM 1185 C CA . THR A 1 143 ? -6.816 1.865 21.375 1.00 60.72 143 THR A CA 1
ATOM 1186 C C . THR A 1 143 ? -7.426 0.487 21.647 1.00 60.72 143 THR A C 1
ATOM 1188 O O . THR A 1 143 ? -8.565 0.406 22.097 1.00 60.72 143 THR A O 1
ATOM 1191 N N . SER A 1 144 ? -6.676 -0.602 21.455 1.00 58.34 144 SER A N 1
ATOM 1192 C CA . SER A 1 144 ? -7.173 -1.968 21.686 1.00 58.34 144 SER A CA 1
ATOM 1193 C C . SER A 1 144 ? -7.472 -2.260 23.161 1.00 58.34 144 SER A C 1
ATOM 1195 O O . SER A 1 144 ? -8.473 -2.907 23.467 1.00 58.34 144 SER A O 1
ATOM 1197 N N . LEU A 1 145 ? -6.649 -1.740 24.080 1.00 59.31 145 LEU A N 1
ATOM 1198 C CA . LEU A 1 145 ? -6.863 -1.840 25.527 1.00 59.31 145 LEU A CA 1
ATOM 1199 C C . LEU A 1 145 ? -8.085 -1.030 25.952 1.00 59.31 145 LEU A C 1
ATOM 1201 O O . LEU A 1 145 ? -8.900 -1.515 26.730 1.00 59.31 145 LEU A O 1
ATOM 1205 N N . PHE A 1 146 ? -8.241 0.172 25.393 1.00 61.38 146 PHE A N 1
ATOM 1206 C CA . PHE A 1 146 ? -9.422 0.998 25.616 1.00 61.38 146 PHE A CA 1
ATOM 1207 C C . PHE A 1 146 ? -10.691 0.260 25.168 1.00 61.38 146 PHE A C 1
ATOM 1209 O O . PHE A 1 146 ? -11.561 0.004 25.991 1.00 61.38 146 PHE A O 1
ATOM 1216 N N . VAL A 1 147 ? -10.753 -0.207 23.915 1.00 59.38 147 VAL A N 1
ATOM 1217 C CA . VAL A 1 147 ? -11.885 -0.989 23.376 1.00 59.38 147 VAL A CA 1
ATOM 1218 C C . VAL A 1 147 ? -12.143 -2.265 24.199 1.00 59.38 147 VAL A C 1
ATOM 1220 O O . VAL A 1 147 ? -13.296 -2.644 24.412 1.00 59.38 147 VAL A O 1
ATOM 1223 N N . GLY A 1 148 ? -11.088 -2.936 24.672 1.00 60.88 148 GLY A N 1
ATOM 1224 C CA . GLY A 1 148 ? -11.181 -4.126 25.521 1.00 60.88 148 GLY A CA 1
ATOM 1225 C C . GLY A 1 148 ? -11.866 -3.845 26.859 1.00 60.88 148 GLY A C 1
ATOM 1226 O O . GLY A 1 148 ? -12.868 -4.489 27.176 1.00 60.88 148 GLY A O 1
ATOM 1227 N N . ASN A 1 149 ? -11.382 -2.839 27.588 1.00 65.06 149 ASN A N 1
ATOM 1228 C CA . ASN A 1 149 ? -11.951 -2.410 28.870 1.00 65.06 149 ASN A CA 1
ATOM 1229 C C . ASN A 1 149 ? -13.415 -1.969 28.711 1.00 65.06 149 ASN A C 1
ATOM 1231 O O . ASN A 1 149 ? -14.277 -2.328 29.510 1.00 65.06 149 ASN A O 1
ATOM 1235 N N . ILE A 1 150 ? -13.707 -1.262 27.618 1.00 62.09 150 ILE A N 1
ATOM 1236 C CA . ILE A 1 150 ? -15.047 -0.812 27.232 1.00 62.09 150 ILE A CA 1
ATOM 1237 C C . ILE A 1 150 ? -16.038 -1.979 27.098 1.00 62.09 150 ILE A C 1
ATOM 1239 O O . ILE A 1 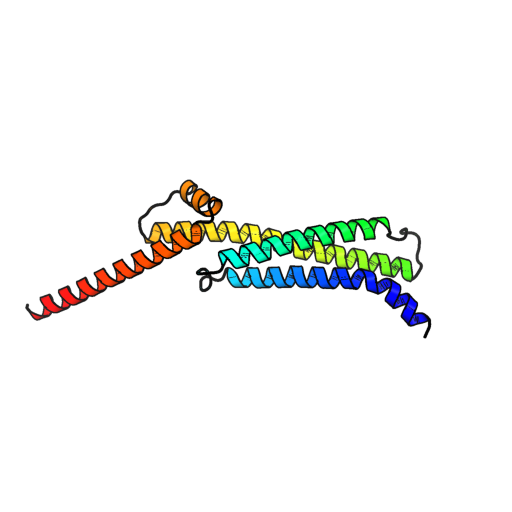150 ? -17.168 -1.941 27.602 1.00 62.09 150 ILE A O 1
ATOM 1243 N N . LEU A 1 151 ? -15.634 -3.034 26.393 1.00 61.97 151 LEU A N 1
ATOM 1244 C CA . LEU A 1 151 ? -16.494 -4.191 26.167 1.00 61.97 151 LEU A CA 1
ATOM 1245 C C . LEU A 1 151 ? -16.730 -4.975 27.458 1.00 61.97 151 LEU A C 1
ATOM 1247 O O . LEU A 1 151 ? -17.855 -5.420 27.692 1.00 61.97 151 LEU A O 1
ATOM 1251 N N . GLU A 1 152 ? -15.705 -5.094 28.301 1.00 71.31 152 GLU A N 1
ATOM 1252 C CA . GLU A 1 152 ? -15.810 -5.739 29.608 1.00 71.31 152 GLU A CA 1
ATOM 1253 C C . GLU A 1 152 ? -16.782 -4.990 30.535 1.00 71.31 152 GLU A C 1
ATOM 1255 O O . GLU A 1 152 ? -17.681 -5.604 31.119 1.00 71.31 152 GLU A O 1
ATOM 1260 N N . GLU A 1 153 ? -16.681 -3.659 30.619 1.00 68.00 153 GLU A N 1
ATOM 1261 C CA . GLU A 1 153 ? -17.620 -2.835 31.390 1.00 68.00 153 GLU A CA 1
ATOM 1262 C C . GLU A 1 153 ? -19.053 -2.936 30.856 1.00 68.00 153 GLU A C 1
ATOM 1264 O O . GLU A 1 153 ? -19.997 -3.114 31.629 1.00 68.00 153 GLU A O 1
ATOM 1269 N N . THR A 1 154 ? -19.233 -2.913 29.533 1.00 66.56 154 THR A N 1
ATOM 1270 C CA . THR A 1 154 ? -20.557 -3.067 28.909 1.00 66.56 154 THR A CA 1
ATOM 1271 C C . THR A 1 154 ? -21.186 -4.426 29.240 1.00 66.56 154 THR A C 1
ATOM 1273 O O . THR A 1 154 ? -22.388 -4.525 29.508 1.00 66.56 154 THR A O 1
ATOM 1276 N N . GLU A 1 155 ? -20.393 -5.498 29.228 1.00 72.19 155 GLU A N 1
ATOM 1277 C CA . GLU A 1 155 ? -20.858 -6.845 29.557 1.00 72.19 155 GLU A CA 1
ATOM 1278 C C . GLU A 1 155 ? -21.207 -6.982 31.045 1.00 72.19 155 GLU A C 1
ATOM 1280 O O . GLU A 1 155 ? -22.233 -7.583 31.394 1.00 72.19 155 GLU A O 1
ATOM 1285 N N . LYS A 1 156 ? -20.429 -6.328 31.914 1.00 74.75 156 LYS A N 1
ATOM 1286 C CA . LYS A 1 156 ? -20.712 -6.201 33.346 1.00 74.75 156 LYS A CA 1
ATOM 1287 C C . LYS A 1 156 ? -22.040 -5.483 33.602 1.00 74.75 156 LYS A C 1
ATOM 1289 O O . LYS A 1 156 ? -22.856 -6.004 34.364 1.00 74.75 156 LYS A O 1
ATOM 1294 N N . GLU A 1 157 ? -22.327 -4.380 32.910 1.00 70.62 157 GLU A N 1
ATOM 1295 C CA . GLU A 1 157 ? -23.594 -3.658 33.112 1.00 70.62 157 GLU A CA 1
ATOM 1296 C C . GLU A 1 157 ? -24.800 -4.387 32.518 1.00 70.62 157 GLU A C 1
ATOM 1298 O O . GLU A 1 157 ? -25.863 -4.425 33.145 1.00 70.62 157 GLU A O 1
ATOM 1303 N N . ARG A 1 158 ? -24.642 -5.095 31.390 1.00 73.62 158 ARG A N 1
ATOM 1304 C CA . ARG A 1 158 ? -25.679 -6.025 30.898 1.00 73.62 158 ARG A CA 1
ATOM 1305 C C . ARG A 1 158 ? -25.970 -7.156 31.879 1.00 73.62 158 ARG A C 1
ATOM 1307 O O . ARG A 1 158 ? -27.095 -7.660 31.907 1.00 73.62 158 ARG A O 1
ATOM 1314 N N . LYS A 1 159 ? -24.966 -7.619 32.626 1.00 74.69 159 LYS A N 1
ATOM 1315 C CA . LYS A 1 159 ? -25.156 -8.633 33.667 1.00 74.69 159 LYS A CA 1
ATOM 1316 C C . LYS A 1 159 ? -25.934 -8.053 34.848 1.00 74.69 159 LYS A C 1
ATOM 1318 O O . LYS A 1 159 ? -26.968 -8.613 35.191 1.00 74.69 159 LYS A O 1
ATOM 1323 N N . LYS A 1 160 ? -25.529 -6.890 35.374 1.00 72.19 160 LYS A N 1
ATOM 1324 C CA . LYS A 1 160 ? -26.266 -6.208 36.455 1.00 72.19 160 LYS A CA 1
ATOM 1325 C C . LYS A 1 160 ? -27.730 -5.956 36.096 1.00 72.19 160 LYS A C 1
ATOM 1327 O O . LYS A 1 160 ? -28.596 -6.160 36.937 1.00 72.19 160 LYS A O 1
ATOM 1332 N N . LEU A 1 161 ? -28.012 -5.532 34.860 1.00 69.19 161 LEU A N 1
ATOM 1333 C CA . LEU A 1 161 ? -29.383 -5.299 34.401 1.00 69.19 161 LEU A CA 1
ATOM 1334 C C . LEU A 1 161 ? -30.220 -6.586 34.403 1.00 69.19 161 LEU A C 1
ATOM 1336 O O . LEU A 1 161 ? -31.370 -6.550 34.832 1.00 69.19 161 LEU A O 1
ATOM 1340 N N . ARG A 1 162 ? -29.652 -7.716 33.959 1.00 76.94 162 ARG A N 1
ATOM 1341 C CA . ARG A 1 162 ? -30.322 -9.027 34.025 1.00 76.94 162 ARG A CA 1
ATOM 1342 C C . ARG A 1 162 ? -30.644 -9.417 35.462 1.00 76.94 162 ARG A C 1
ATOM 1344 O O . ARG A 1 162 ? -31.800 -9.694 35.746 1.00 76.94 162 ARG A O 1
ATOM 1351 N N . ASP A 1 163 ? -29.672 -9.312 36.363 1.00 74.50 163 ASP A N 1
ATOM 1352 C CA . ASP A 1 163 ? -29.870 -9.632 37.781 1.00 74.50 163 ASP A CA 1
ATOM 1353 C C . ASP A 1 163 ? -30.974 -8.756 38.417 1.00 74.50 163 ASP A C 1
ATOM 1355 O O . ASP A 1 163 ? -31.744 -9.213 39.262 1.00 74.50 163 ASP A O 1
ATOM 1359 N N . LEU A 1 164 ? -31.083 -7.491 37.991 1.00 69.00 164 LEU A N 1
ATOM 1360 C CA . LEU A 1 164 ? -32.127 -6.556 38.426 1.00 69.00 164 LEU A CA 1
ATOM 1361 C C . LEU A 1 164 ? -33.512 -6.938 37.889 1.00 69.00 164 LEU A C 1
ATOM 1363 O O . LEU A 1 164 ? -34.485 -6.896 38.641 1.00 69.00 164 LEU A O 1
ATOM 1367 N N . ILE A 1 165 ? -33.600 -7.320 36.612 1.00 70.31 165 ILE A N 1
ATOM 1368 C CA . ILE A 1 165 ? -34.836 -7.812 35.985 1.00 70.31 165 ILE A CA 1
ATOM 1369 C C . ILE A 1 165 ? -35.292 -9.108 36.659 1.00 70.31 165 ILE A C 1
ATOM 1371 O O . ILE A 1 165 ? -36.477 -9.246 36.964 1.00 70.31 165 ILE A O 1
ATOM 1375 N N . ASP A 1 166 ? -34.367 -10.020 36.946 1.00 70.94 166 ASP A N 1
ATOM 1376 C CA . ASP A 1 166 ? -34.663 -11.286 37.611 1.00 70.94 166 ASP A CA 1
ATOM 1377 C C . ASP A 1 166 ? -35.189 -11.036 39.030 1.00 70.94 166 ASP A C 1
ATOM 1379 O O . ASP A 1 166 ? -36.281 -11.504 39.361 1.00 70.94 166 ASP A O 1
ATOM 1383 N N . ARG A 1 167 ? -34.521 -10.182 39.821 1.00 67.06 167 ARG A N 1
ATOM 1384 C CA . ARG A 1 167 ? -35.020 -9.734 41.137 1.00 67.06 167 ARG A CA 1
ATOM 1385 C C . ARG A 1 167 ? -36.388 -9.068 41.064 1.00 67.06 167 ARG A C 1
ATOM 1387 O O . ARG A 1 167 ? -37.246 -9.327 41.902 1.00 67.06 167 ARG A O 1
ATOM 1394 N N . PHE A 1 168 ? -36.598 -8.197 40.080 1.00 65.38 168 PHE A N 1
ATOM 1395 C CA . PHE A 1 168 ? -37.888 -7.545 39.876 1.00 65.38 168 PHE A CA 1
ATOM 1396 C C . PHE A 1 168 ? -38.982 -8.573 39.552 1.00 65.38 168 PHE A C 1
ATOM 1398 O O . PHE A 1 168 ? -40.099 -8.477 40.058 1.00 65.38 168 PHE A O 1
ATOM 1405 N N . SER A 1 169 ? -38.655 -9.600 38.763 1.00 62.25 169 SER A N 1
ATOM 1406 C CA . SER A 1 169 ? -39.569 -10.699 38.447 1.00 62.25 169 SER A CA 1
ATOM 1407 C C . SER A 1 169 ? -39.902 -11.570 39.664 1.00 62.25 169 SER A C 1
ATOM 1409 O O . SER A 1 169 ? -41.029 -12.048 39.772 1.00 62.25 169 SER A O 1
ATOM 1411 N N . GLU A 1 170 ? -38.952 -11.767 40.584 1.00 68.06 170 GLU A N 1
ATOM 1412 C CA . GLU A 1 170 ? -39.161 -12.487 41.843 1.00 68.06 170 GLU A CA 1
ATOM 1413 C C . GLU A 1 170 ? -40.049 -11.696 42.804 1.00 68.06 170 GLU A C 1
ATOM 1415 O O . GLU A 1 170 ? -41.007 -12.253 43.333 1.00 68.06 170 GLU A O 1
ATOM 1420 N N . LEU A 1 171 ? -39.795 -10.393 42.970 1.00 63.00 171 LEU A N 1
ATOM 1421 C CA . LEU A 1 171 ? -40.628 -9.508 43.791 1.00 63.00 171 LEU A CA 1
ATOM 1422 C C . LEU A 1 171 ? -42.079 -9.484 43.303 1.00 63.00 171 LEU A C 1
ATOM 1424 O O . LEU A 1 171 ? -42.996 -9.635 44.101 1.00 63.00 171 LEU A O 1
ATOM 1428 N N . LYS A 1 172 ? -42.290 -9.403 41.987 1.00 53.47 172 LYS A N 1
ATOM 1429 C CA . LYS A 1 172 ? -43.628 -9.428 41.383 1.00 53.47 172 LYS A CA 1
ATOM 1430 C C . LYS A 1 172 ? -44.388 -10.746 41.605 1.00 53.47 172 LYS A C 1
ATOM 1432 O O . LYS A 1 172 ? -45.602 -10.765 41.474 1.00 53.47 172 LYS A O 1
ATOM 1437 N N . LYS A 1 173 ? -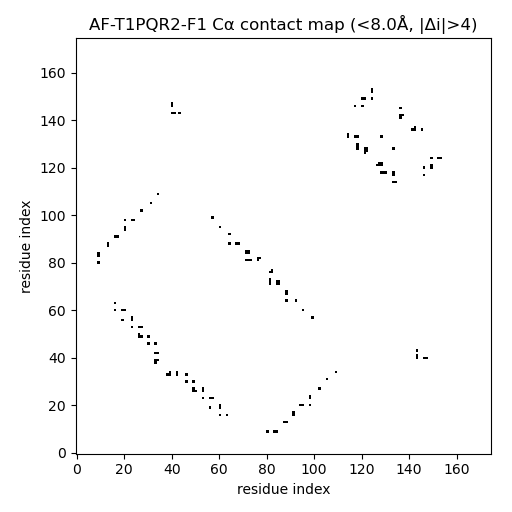43.700 -11.859 41.881 1.00 66.44 173 LYS A N 1
ATOM 1438 C CA . LYS A 1 173 ? -44.345 -13.146 42.216 1.00 66.44 173 LYS A CA 1
ATOM 1439 C C . LYS A 1 173 ? -44.742 -13.244 43.693 1.00 66.44 173 LYS A C 1
ATOM 1441 O O . LYS A 1 173 ? -45.446 -14.184 44.052 1.00 66.44 173 LYS A O 1
ATOM 1446 N N . LEU A 1 174 ? -44.215 -12.353 44.534 1.00 60.66 174 LEU A N 1
ATOM 1447 C CA . LEU A 1 174 ? -44.485 -12.290 45.971 1.00 60.66 174 LEU A CA 1
ATOM 1448 C C . LEU A 1 174 ? -45.613 -11.301 46.318 1.00 60.66 174 LEU A C 1
ATOM 1450 O O . LEU A 1 174 ? -46.143 -11.383 47.425 1.00 60.66 174 LEU A O 1
ATOM 1454 N N . GLU A 1 175 ? -45.959 -10.396 45.398 1.00 45.41 175 GLU A N 1
ATOM 1455 C CA . GLU A 1 175 ? -47.192 -9.585 45.404 1.00 45.41 175 GLU A CA 1
ATOM 1456 C C . GLU A 1 175 ? -48.386 -10.365 44.833 1.00 45.41 175 GLU A C 1
ATOM 1458 O O . GLU A 1 175 ? -49.501 -10.193 45.377 1.00 45.41 175 GLU A O 1
#

pLDDT: mean 79.28, std 15.48, range [45.41, 97.62]

Radius of gyration: 26.77 Å; Cα contacts (8 Å, |Δi|>4): 81; chains: 1; bounding box: 64×34×79 Å

Solvent-accessible surface area (backbone atoms only — not comparable to full-atom values): 9814 Å² total; per-residue (Å²): 121,74,71,59,56,61,51,48,67,67,46,53,74,54,50,56,55,51,52,53,51,51,51,47,49,51,44,48,56,51,48,64,61,41,74,42,90,90,43,62,91,70,33,66,66,59,46,52,50,46,49,52,50,38,53,52,50,50,54,54,49,51,52,51,51,52,55,49,60,75,68,52,64,60,88,86,47,79,48,70,66,39,47,49,54,51,53,53,48,54,54,52,51,50,50,48,52,55,51,50,51,52,47,54,53,47,52,56,51,48,55,54,50,50,53,53,50,52,52,51,54,30,52,76,69,71,64,67,64,48,71,67,58,51,52,49,32,57,74,68,68,44,48,66,59,53,56,48,54,51,51,53,53,52,51,51,52,56,46,53,50,49,56,50,52,52,51,51,55,53,54,63,73,74,109

Mean predicted aligned error: 11.67 Å